Protein AF-A0A935ES33-F1 (afdb_monomer)

Radius of gyration: 15.88 Å; Cα contacts (8 Å, |Δi|>4): 57; chains: 1; bounding box: 35×25×40 Å

Structure (mmCIF, N/CA/C/O backbone):
data_AF-A0A935ES33-F1
#
_entry.id   AF-A0A935ES33-F1
#
loop_
_atom_site.group_PDB
_atom_site.id
_atom_site.type_symbol
_atom_site.label_atom_id
_atom_site.label_alt_id
_atom_site.label_comp_id
_atom_site.label_asym_id
_atom_site.label_entity_id
_atom_site.label_seq_id
_atom_site.pdbx_PDB_ins_code
_atom_site.Cartn_x
_atom_site.Cartn_y
_atom_site.Cartn_z
_atom_site.occupancy
_atom_site.B_iso_or_equiv
_atom_site.auth_seq_id
_atom_site.auth_comp_id
_atom_site.auth_asym_id
_atom_site.auth_atom_id
_atom_site.pdbx_PDB_model_num
ATOM 1 N N . MET A 1 1 ? -0.066 -3.472 13.323 1.00 58.50 1 MET A N 1
ATOM 2 C CA . MET A 1 1 ? -0.941 -2.359 12.892 1.00 58.50 1 MET A CA 1
ATOM 3 C C . MET A 1 1 ? -0.331 -1.625 11.705 1.00 58.50 1 MET A C 1
ATOM 5 O O . MET A 1 1 ? -0.916 -1.712 10.643 1.00 58.50 1 MET A O 1
ATOM 9 N N . HIS A 1 2 ? 0.888 -1.071 11.801 1.00 64.38 2 HIS A N 1
ATOM 10 C CA . HIS A 1 2 ? 1.581 -0.463 10.643 1.00 64.38 2 HIS A CA 1
ATOM 11 C C . HIS A 1 2 ? 1.707 -1.390 9.417 1.00 64.38 2 HIS A C 1
ATOM 13 O O . HIS A 1 2 ? 1.492 -0.958 8.295 1.00 64.38 2 HIS A O 1
ATOM 19 N N . ARG A 1 3 ? 1.934 -2.692 9.642 1.00 63.62 3 ARG A N 1
ATOM 20 C CA . ARG A 1 3 ? 1.974 -3.733 8.597 1.00 63.62 3 ARG A CA 1
ATOM 21 C C . ARG A 1 3 ? 0.708 -3.796 7.724 1.00 63.62 3 ARG A C 1
ATOM 23 O O . ARG A 1 3 ? 0.820 -4.110 6.549 1.00 63.62 3 ARG A O 1
ATOM 30 N N . GLY A 1 4 ? -0.467 -3.490 8.286 1.00 62.59 4 GLY A N 1
ATOM 31 C CA . GLY A 1 4 ? -1.747 -3.513 7.566 1.00 62.59 4 GLY A CA 1
ATOM 32 C C . GLY A 1 4 ? -1.886 -2.386 6.543 1.00 62.59 4 GLY A C 1
ATOM 33 O O . GLY A 1 4 ? -2.542 -2.578 5.534 1.00 62.59 4 GLY A O 1
ATOM 34 N N . ARG A 1 5 ? -1.178 -1.263 6.730 1.00 69.12 5 ARG A N 1
ATOM 35 C CA . ARG A 1 5 ? -1.149 -0.145 5.767 1.00 69.12 5 ARG A CA 1
ATOM 36 C C . ARG A 1 5 ? -0.449 -0.480 4.451 1.00 69.12 5 ARG A C 1
ATOM 38 O O . ARG A 1 5 ? -0.568 0.260 3.485 1.00 69.12 5 ARG A O 1
ATOM 45 N N . HIS A 1 6 ? 0.331 -1.557 4.435 1.00 71.81 6 HIS A N 1
ATOM 46 C CA . HIS A 1 6 ? 0.965 -2.075 3.227 1.00 71.81 6 HIS A CA 1
ATOM 47 C C . HIS A 1 6 ? 0.155 -3.214 2.597 1.00 71.81 6 HIS A C 1
ATOM 49 O O . HIS A 1 6 ? 0.636 -3.830 1.643 1.00 71.81 6 HIS A O 1
ATOM 55 N N . SER A 1 7 ? -1.031 -3.517 3.143 1.00 71.38 7 SER A N 1
ATOM 56 C CA . SER A 1 7 ? -1.901 -4.552 2.604 1.00 71.38 7 SER A CA 1
ATOM 57 C C . SER A 1 7 ? -2.401 -4.135 1.218 1.00 71.38 7 SER A C 1
ATOM 59 O O . SER A 1 7 ? -2.781 -2.979 1.016 1.00 71.38 7 SER A O 1
ATOM 61 N N . PRO A 1 8 ? -2.443 -5.056 0.246 1.00 70.94 8 PRO A N 1
ATOM 62 C CA . PRO A 1 8 ? -3.136 -4.818 -1.012 1.00 70.94 8 PRO A CA 1
ATOM 63 C C . PRO A 1 8 ? -4.658 -4.695 -0.822 1.00 70.94 8 PRO A C 1
ATOM 65 O O . PRO A 1 8 ? -5.344 -4.261 -1.746 1.00 70.94 8 PRO A O 1
ATOM 68 N N . ASP A 1 9 ? -5.193 -5.083 0.343 1.00 74.25 9 ASP A N 1
ATOM 69 C CA . ASP A 1 9 ? -6.613 -4.980 0.666 1.00 74.25 9 ASP A CA 1
ATOM 70 C C . ASP A 1 9 ? -6.961 -3.593 1.236 1.00 74.25 9 ASP A C 1
ATOM 72 O O . ASP A 1 9 ? -6.457 -3.165 2.278 1.00 74.25 9 ASP A O 1
ATOM 76 N N . MET A 1 10 ? -7.842 -2.873 0.539 1.00 72.38 10 MET A N 1
ATOM 77 C CA . MET A 1 10 ? -8.189 -1.474 0.826 1.00 72.38 10 MET A CA 1
ATOM 78 C C . MET A 1 10 ? -8.791 -1.261 2.233 1.00 72.38 10 MET A C 1
ATOM 80 O O . MET A 1 10 ? -8.404 -0.302 2.904 1.00 72.38 10 MET A O 1
ATOM 84 N N . PRO A 1 11 ? -9.703 -2.122 2.732 1.00 72.81 11 PRO A N 1
ATOM 85 C CA . PRO A 1 11 ? -10.238 -2.026 4.088 1.00 72.81 11 PRO A CA 1
ATOM 86 C C . PRO A 1 11 ? -9.173 -2.245 5.167 1.00 72.81 11 PRO A C 1
ATOM 88 O O . PRO A 1 11 ? -9.217 -1.590 6.205 1.00 72.81 11 PRO A O 1
ATOM 91 N N . GLU A 1 12 ? -8.194 -3.125 4.929 1.00 68.38 12 GLU A N 1
ATOM 92 C CA . GLU A 1 12 ? -7.086 -3.342 5.864 1.00 68.38 12 GLU A CA 1
ATOM 93 C C . GLU A 1 12 ? -6.142 -2.134 5.890 1.00 68.38 12 GLU A C 1
ATOM 95 O O . GLU A 1 12 ? -5.751 -1.690 6.975 1.00 68.38 12 GLU A O 1
ATOM 100 N N . THR A 1 13 ? -5.843 -1.564 4.720 1.00 70.69 13 THR A N 1
ATOM 101 C CA . THR A 1 13 ? -5.002 -0.367 4.578 1.00 70.69 13 THR A CA 1
ATOM 102 C C . THR A 1 13 ? -5.622 0.875 5.213 1.00 70.69 13 THR A C 1
ATOM 104 O O . THR A 1 13 ? -4.903 1.663 5.824 1.00 70.69 13 THR A O 1
ATOM 107 N N . ASN A 1 14 ? -6.948 1.011 5.148 1.00 70.62 14 ASN A N 1
ATOM 108 C CA . ASN A 1 14 ? -7.705 2.123 5.734 1.00 70.62 14 ASN A CA 1
ATOM 109 C C . ASN A 1 14 ? -8.118 1.879 7.202 1.00 70.62 14 ASN A C 1
ATOM 111 O O . ASN A 1 14 ? -9.065 2.493 7.697 1.00 70.62 14 ASN A O 1
ATOM 115 N N . SER A 1 15 ? -7.451 0.957 7.902 1.00 67.75 15 SER A N 1
ATOM 116 C CA . SER A 1 15 ? -7.755 0.607 9.292 1.00 67.75 15 SER A CA 1
ATOM 117 C C . SER A 1 15 ? -6.540 0.769 10.204 1.00 67.75 15 SER A C 1
ATOM 119 O O . SER A 1 15 ? -5.390 0.712 9.772 1.00 67.75 15 SER A O 1
ATOM 121 N N . ASN A 1 16 ? -6.787 0.898 11.513 1.00 69.50 16 ASN A N 1
ATOM 122 C CA . ASN A 1 16 ? -5.740 0.888 12.541 1.00 69.50 16 ASN A CA 1
ATOM 123 C C . ASN A 1 16 ? -4.621 1.942 12.337 1.00 69.50 16 ASN A C 1
ATOM 125 O O . ASN A 1 16 ? -3.450 1.674 12.626 1.00 69.50 16 ASN A O 1
ATOM 129 N N . ASP A 1 17 ? -4.964 3.144 11.856 1.00 65.19 17 ASP A N 1
ATOM 130 C CA . ASP A 1 17 ? -3.998 4.222 11.608 1.00 65.19 17 ASP A CA 1
ATOM 131 C C . ASP A 1 17 ? -3.272 4.728 12.865 1.00 65.19 17 ASP A C 1
ATOM 133 O O . ASP A 1 17 ? -2.118 5.157 12.760 1.00 65.19 17 ASP A O 1
ATOM 137 N N . ALA A 1 18 ? -3.881 4.665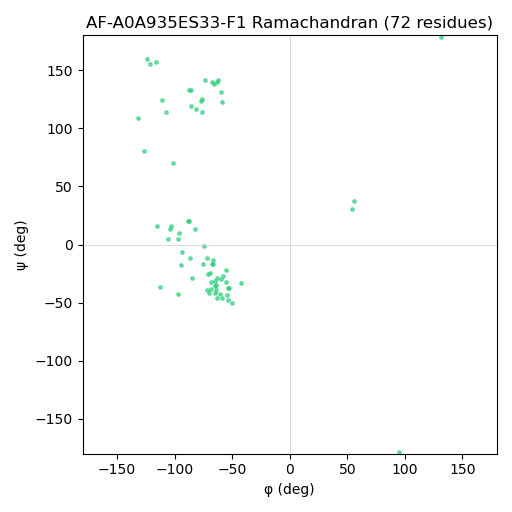 14.054 1.00 59.47 18 ALA A N 1
ATOM 138 C CA . ALA A 1 18 ? -3.198 5.060 15.284 1.00 59.47 18 ALA A CA 1
ATOM 139 C C . ALA A 1 18 ? -2.210 3.974 15.725 1.00 59.47 18 ALA A C 1
ATOM 141 O O . ALA A 1 18 ? -2.579 2.875 16.135 1.00 59.47 18 ALA A O 1
ATOM 142 N N . PHE A 1 19 ? -0.929 4.326 15.678 1.00 57.62 19 PHE A N 1
ATOM 143 C CA . PHE A 1 19 ? 0.187 3.429 15.962 1.00 57.62 19 PHE A CA 1
ATOM 144 C C . PHE A 1 19 ? 0.298 3.028 17.447 1.00 57.62 19 PHE A C 1
ATOM 146 O O . PHE A 1 19 ? 0.856 1.978 17.751 1.00 57.62 19 PHE A O 1
ATOM 153 N N . VAL A 1 20 ? -0.237 3.844 18.367 1.00 61.56 20 VAL A N 1
ATOM 154 C CA . VAL A 1 20 ? 0.012 3.713 19.819 1.00 61.56 20 VAL A CA 1
ATOM 155 C C . VAL A 1 20 ? -1.236 3.307 20.615 1.00 61.56 20 VAL A C 1
ATOM 157 O O . VAL A 1 20 ? -1.130 2.518 21.548 1.00 61.56 20 VAL A O 1
ATOM 160 N N . PHE A 1 21 ? -2.431 3.782 20.245 1.00 64.44 21 PHE A N 1
ATOM 161 C CA . PHE A 1 21 ? -3.659 3.531 21.011 1.00 64.44 21 PHE A CA 1
ATOM 162 C C . PHE A 1 21 ? -4.810 3.055 20.121 1.00 64.44 21 PHE A C 1
ATOM 164 O O . PHE A 1 21 ? -5.425 3.831 19.395 1.00 64.44 21 PHE A O 1
ATOM 171 N N . SER A 1 22 ? -5.165 1.773 20.248 1.00 68.06 22 SER A N 1
ATOM 172 C CA . SER A 1 22 ? -6.323 1.164 19.567 1.00 68.06 22 SER A CA 1
ATOM 173 C C . SER A 1 22 ? -7.684 1.560 20.164 1.00 68.06 22 SER A C 1
ATOM 175 O O . SER A 1 22 ? -8.726 1.144 19.658 1.00 68.06 22 SER A O 1
ATOM 177 N N . PHE A 1 23 ? -7.683 2.368 21.231 1.00 73.38 23 PHE A N 1
ATOM 178 C CA . PHE A 1 23 ? -8.873 2.787 21.973 1.00 73.38 23 PHE A CA 1
ATOM 179 C C . PHE A 1 23 ? -9.941 3.411 21.064 1.00 73.38 23 PHE A C 1
ATOM 181 O O . PHE A 1 23 ? -11.094 2.983 21.087 1.00 73.38 23 PHE A O 1
ATOM 188 N N . TRP A 1 24 ? -9.543 4.345 20.198 1.00 71.75 24 TRP A N 1
ATOM 189 C CA . TRP A 1 24 ? -10.463 5.036 19.293 1.00 71.75 24 TRP A CA 1
ATOM 190 C C . TRP A 1 24 ? -11.110 4.086 18.274 1.00 71.75 24 TRP A C 1
ATOM 192 O O . TRP A 1 24 ? -12.313 4.159 18.045 1.00 71.75 24 TRP A O 1
ATOM 202 N N . TYR A 1 25 ? -10.364 3.115 17.743 1.00 67.56 25 TYR A N 1
ATOM 203 C CA . TYR A 1 25 ? -10.903 2.119 16.805 1.00 67.56 25 TYR A CA 1
ATOM 204 C C . TYR A 1 25 ? -11.894 1.160 17.460 1.00 67.56 25 TYR A C 1
ATOM 206 O O . TYR A 1 25 ? -12.842 0.711 16.822 1.00 67.56 25 TYR A O 1
ATOM 214 N N . ARG A 1 26 ? -11.699 0.841 18.744 1.00 75.56 26 ARG A N 1
ATOM 215 C CA . ARG A 1 26 ? -12.655 0.025 19.503 1.00 75.56 26 ARG A CA 1
ATOM 216 C C . ARG A 1 26 ? -13.928 0.809 19.816 1.00 75.56 26 ARG A C 1
ATOM 218 O O . ARG A 1 26 ? -15.012 0.247 19.696 1.00 75.56 26 ARG A O 1
ATOM 225 N N . LEU A 1 27 ? -13.799 2.096 20.150 1.00 81.00 27 LEU A N 1
ATOM 226 C CA . LEU A 1 27 ? -14.932 2.980 20.428 1.00 81.00 27 LEU A CA 1
ATOM 227 C C . LEU A 1 27 ? -15.809 3.204 19.185 1.00 81.00 27 LEU A C 1
ATOM 229 O O . LEU A 1 27 ? -17.030 3.140 19.279 1.00 81.00 27 LEU A O 1
ATOM 233 N N . PHE A 1 28 ? -15.190 3.388 18.016 1.00 80.88 28 PHE A N 1
ATOM 234 C CA . PHE A 1 28 ? -15.890 3.616 16.746 1.00 80.88 28 PHE A CA 1
ATOM 235 C C . PHE A 1 28 ? -16.079 2.347 15.893 1.00 80.88 28 PHE A C 1
ATOM 237 O O . PHE A 1 28 ? -16.509 2.442 14.748 1.00 80.88 28 PHE A O 1
ATOM 244 N N . ARG A 1 29 ? -15.790 1.154 16.439 1.00 72.75 29 ARG A N 1
ATOM 245 C CA . ARG A 1 29 ? -15.919 -0.159 15.765 1.00 72.75 29 ARG A CA 1
ATOM 246 C C . ARG A 1 29 ? -15.180 -0.2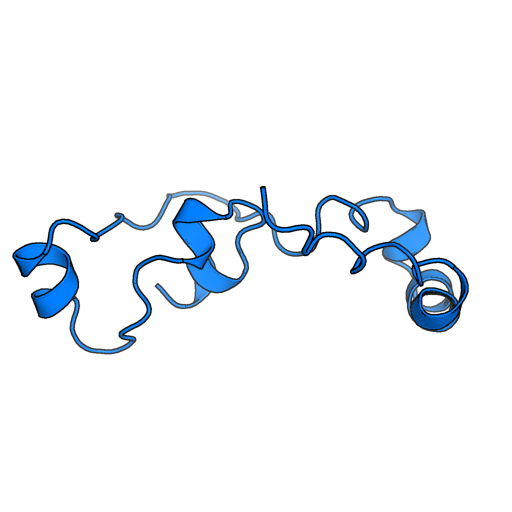92 14.420 1.00 72.75 29 ARG A C 1
ATOM 248 O O . ARG A 1 29 ? -15.582 -1.075 13.569 1.00 72.75 29 ARG A O 1
ATOM 255 N N . THR A 1 30 ? -14.066 0.408 14.248 1.00 69.75 30 THR A N 1
ATOM 256 C CA . THR A 1 30 ? -13.184 0.328 13.065 1.00 69.75 30 THR A CA 1
ATOM 257 C C . THR A 1 30 ? -11.906 -0.476 13.334 1.00 69.75 30 THR A C 1
ATOM 259 O O . THR A 1 30 ? -10.937 -0.418 12.578 1.00 69.75 30 THR A O 1
ATOM 262 N N . TYR A 1 31 ? -11.871 -1.217 14.444 1.00 73.44 31 TYR A N 1
ATOM 263 C CA . TYR A 1 31 ? -10.738 -2.055 14.823 1.00 73.44 31 TYR A CA 1
ATOM 264 C C . TYR A 1 31 ? -10.702 -3.350 14.007 1.00 73.44 31 TYR A C 1
ATOM 266 O O . TYR A 1 31 ? -11.626 -4.157 14.087 1.00 73.44 31 TYR A O 1
ATOM 274 N N . HIS A 1 32 ? -9.586 -3.589 13.318 1.00 72.00 32 HIS A N 1
ATOM 275 C CA . HIS A 1 32 ? -9.300 -4.866 12.666 1.00 72.00 32 HIS A CA 1
ATOM 276 C C . HIS A 1 32 ? -8.158 -5.585 13.387 1.00 72.00 32 HIS A C 1
ATOM 278 O O . HIS A 1 32 ? -7.065 -5.034 13.549 1.00 72.00 32 HIS A O 1
ATOM 284 N N . ALA A 1 33 ? -8.403 -6.824 13.822 1.00 71.75 33 ALA A N 1
ATOM 285 C CA . ALA A 1 33 ? -7.361 -7.657 14.411 1.00 71.75 33 ALA A CA 1
ATOM 286 C C . ALA A 1 33 ? -6.264 -7.952 13.366 1.00 71.75 33 ALA A C 1
ATOM 288 O O . ALA A 1 33 ? -6.589 -8.192 12.201 1.00 71.75 33 ALA A O 1
ATOM 289 N N . PRO A 1 34 ? -4.971 -7.946 13.743 1.00 69.44 34 PRO A N 1
ATOM 290 C CA . PRO A 1 34 ? -3.901 -8.299 12.817 1.00 69.44 34 PRO A CA 1
ATOM 291 C C . PRO A 1 34 ? -4.090 -9.729 12.303 1.00 69.44 34 PRO A C 1
ATOM 293 O O . PRO A 1 34 ? -4.277 -10.646 13.104 1.00 69.44 34 PRO A O 1
ATOM 296 N N . ARG A 1 35 ? -3.998 -9.936 10.986 1.00 68.44 35 ARG A N 1
ATOM 297 C CA . ARG A 1 35 ? -3.984 -11.290 10.418 1.00 68.44 35 ARG A CA 1
ATOM 298 C C . ARG A 1 35 ? -2.706 -12.022 10.810 1.00 68.44 35 ARG A C 1
ATOM 300 O O . ARG A 1 35 ? -1.617 -11.444 10.825 1.00 68.44 35 ARG A O 1
ATOM 307 N N . THR A 1 36 ? -2.860 -13.302 11.124 1.00 67.12 36 THR A N 1
ATOM 308 C CA . THR A 1 36 ? -1.759 -14.243 11.313 1.00 67.12 36 THR A CA 1
ATOM 309 C C . THR A 1 36 ? -1.360 -14.813 9.953 1.00 67.12 36 THR A C 1
ATOM 311 O O . THR A 1 36 ? -2.219 -15.177 9.153 1.00 67.12 36 THR A O 1
ATOM 314 N N . GLY A 1 37 ? -0.058 -14.848 9.666 1.00 72.12 37 GLY A N 1
ATOM 315 C CA . GLY A 1 37 ? 0.477 -15.332 8.392 1.00 72.12 37 GLY A CA 1
ATOM 316 C C . GLY A 1 37 ? 1.494 -14.390 7.753 1.00 72.12 37 GLY A C 1
ATOM 317 O O . GLY A 1 37 ? 1.827 -13.323 8.287 1.00 72.12 37 GLY A O 1
ATOM 318 N N . GLU A 1 38 ? 2.011 -14.826 6.610 1.00 70.06 38 GLU A N 1
ATOM 319 C CA . GLU A 1 38 ? 2.949 -14.061 5.803 1.00 70.06 38 GLU A CA 1
ATOM 320 C C . GLU A 1 38 ? 2.158 -13.048 4.962 1.00 70.06 38 GLU A C 1
ATOM 322 O O . GLU A 1 38 ? 1.282 -13.430 4.188 1.00 70.06 38 GLU A O 1
ATOM 327 N N . PRO A 1 39 ? 2.356 -11.743 5.175 1.00 65.06 39 PRO A N 1
ATOM 328 C CA . PRO A 1 39 ? 1.612 -10.718 4.471 1.00 65.06 39 PRO A CA 1
ATOM 329 C C . PRO A 1 39 ? 2.097 -10.617 3.032 1.00 65.06 39 PRO A C 1
ATOM 331 O O . PRO A 1 39 ? 3.294 -10.650 2.741 1.00 65.06 39 PRO A O 1
ATOM 334 N N . VAL A 1 40 ? 1.141 -10.396 2.147 1.00 70.81 40 VAL A N 1
ATOM 335 C CA . VAL A 1 40 ? 1.419 -9.931 0.798 1.00 70.81 40 VAL A CA 1
ATOM 336 C C . VAL A 1 40 ? 1.467 -8.410 0.854 1.00 70.81 40 VAL A C 1
ATOM 338 O O . VAL A 1 40 ? 0.609 -7.787 1.477 1.00 70.81 40 VAL A O 1
ATOM 341 N N . PHE A 1 41 ? 2.490 -7.818 0.248 1.00 70.56 41 PHE A N 1
ATOM 342 C CA . PHE A 1 41 ? 2.690 -6.373 0.222 1.00 70.56 41 PHE A CA 1
ATOM 343 C C . PHE A 1 41 ? 2.733 -5.854 -1.211 1.00 70.56 41 PHE A C 1
ATOM 345 O O . PHE A 1 41 ? 3.137 -6.566 -2.131 1.00 70.56 41 PHE A O 1
ATOM 352 N N . GLY A 1 42 ? 2.407 -4.573 -1.365 1.00 74.88 42 GLY A N 1
ATOM 353 C CA . GLY A 1 42 ? 2.551 -3.852 -2.626 1.00 74.88 42 GLY A CA 1
ATOM 354 C C . GLY A 1 42 ? 1.277 -3.823 -3.467 1.00 74.88 42 GLY A C 1
ATOM 355 O O . GLY A 1 42 ? 0.219 -4.299 -3.071 1.00 74.88 42 GLY A O 1
ATOM 356 N N . LEU A 1 43 ? 1.382 -3.198 -4.637 1.00 78.38 43 LEU A N 1
ATOM 357 C CA . LEU A 1 43 ? 0.277 -3.059 -5.581 1.00 78.38 43 LEU A CA 1
ATOM 358 C C . LEU A 1 43 ? 0.052 -4.381 -6.320 1.00 78.38 43 LEU A C 1
ATOM 360 O O . LEU A 1 43 ? 0.965 -4.869 -6.986 1.00 78.38 43 LEU A O 1
ATOM 364 N N . ASN A 1 44 ? -1.177 -4.908 -6.290 1.00 79.19 44 ASN A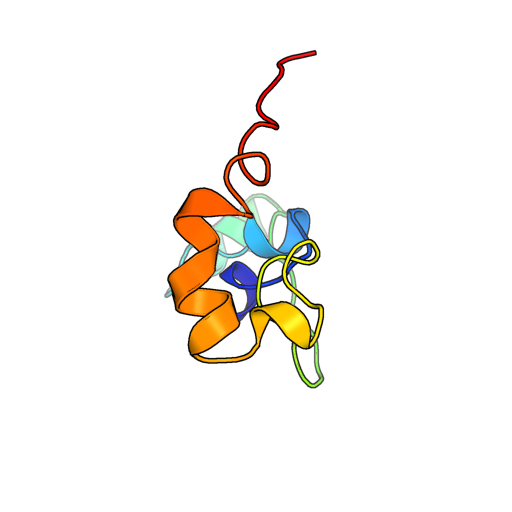 N 1
ATOM 365 C CA . ASN A 1 44 ? -1.555 -6.107 -7.055 1.00 79.19 44 ASN A CA 1
ATOM 366 C C . ASN A 1 44 ? -1.204 -5.974 -8.548 1.00 79.19 44 ASN A C 1
ATOM 368 O O . ASN A 1 44 ? -0.740 -6.918 -9.178 1.00 79.19 44 ASN A O 1
ATOM 372 N N . THR A 1 45 ? -1.362 -4.773 -9.103 1.00 80.25 45 THR A N 1
ATOM 373 C CA . THR A 1 45 ? -1.054 -4.437 -10.502 1.00 80.25 45 THR A CA 1
ATOM 374 C C . THR A 1 45 ? 0.434 -4.502 -10.855 1.00 80.25 45 THR A C 1
ATOM 376 O O . THR A 1 45 ? 0.776 -4.559 -12.034 1.00 80.25 45 THR A O 1
ATOM 379 N N . LEU A 1 46 ? 1.317 -4.509 -9.856 1.00 83.06 46 LEU A N 1
ATOM 380 C CA . LEU A 1 46 ? 2.769 -4.597 -10.011 1.00 83.06 46 LEU A CA 1
ATOM 381 C C . LEU A 1 46 ? 3.337 -5.896 -9.421 1.00 83.06 46 LEU A C 1
ATOM 383 O O . LEU A 1 46 ? 4.541 -5.999 -9.208 1.00 83.06 46 LEU A O 1
ATOM 387 N N . HIS A 1 47 ? 2.497 -6.896 -9.146 1.00 84.50 47 HIS A N 1
ATOM 388 C CA . HIS A 1 47 ? 2.938 -8.129 -8.491 1.00 84.50 47 HIS A CA 1
ATOM 389 C C . HIS A 1 47 ? 3.713 -9.084 -9.423 1.00 84.50 47 HIS A C 1
ATOM 391 O O . HIS A 1 47 ? 4.419 -9.969 -8.949 1.00 84.50 47 HIS A O 1
ATOM 397 N N . ASP A 1 48 ? 3.621 -8.901 -10.746 1.00 85.25 48 ASP A N 1
ATOM 398 C CA . ASP A 1 48 ? 4.326 -9.737 -11.726 1.00 85.25 48 ASP A CA 1
ATOM 399 C C . ASP A 1 48 ? 5.855 -9.636 -11.573 1.00 85.25 48 ASP A C 1
ATOM 401 O O . ASP A 1 48 ? 6.410 -8.551 -11.379 1.00 85.25 48 ASP A O 1
ATOM 405 N N . SER A 1 49 ? 6.538 -10.769 -11.743 1.00 85.00 49 SER A N 1
ATOM 406 C CA . SER A 1 49 ? 7.995 -10.903 -11.850 1.00 85.00 49 SER A CA 1
ATOM 407 C C . SER A 1 49 ? 8.678 -9.843 -12.730 1.00 85.00 49 SER A C 1
ATOM 409 O O . SER A 1 49 ? 9.780 -9.395 -12.409 1.00 85.00 49 SER A O 1
ATOM 411 N N . ALA A 1 50 ? 8.016 -9.375 -13.794 1.00 85.88 50 ALA A N 1
ATOM 412 C CA . ALA A 1 50 ? 8.523 -8.315 -14.662 1.00 85.88 50 ALA A CA 1
ATOM 413 C C . ALA A 1 50 ? 8.784 -6.995 -13.910 1.00 85.88 50 ALA A C 1
ATOM 415 O O . ALA A 1 50 ? 9.687 -6.245 -14.284 1.00 85.88 50 ALA A O 1
ATOM 416 N N . TRP A 1 51 ? 8.026 -6.722 -12.844 1.00 87.19 51 TRP A N 1
ATOM 417 C CA . TRP A 1 51 ? 8.129 -5.522 -12.007 1.00 87.19 51 TRP A CA 1
ATOM 418 C C . TRP A 1 51 ? 9.016 -5.709 -10.775 1.00 87.19 51 TRP A C 1
ATOM 420 O O . TRP A 1 51 ? 9.493 -4.725 -10.221 1.00 87.19 51 TRP A O 1
ATOM 430 N N . GLN A 1 52 ? 9.290 -6.955 -10.383 1.00 89.88 52 GLN A N 1
ATOM 431 C CA . GLN A 1 52 ? 10.102 -7.303 -9.208 1.00 89.88 52 GLN A CA 1
ATOM 432 C C . GLN A 1 52 ? 11.608 -7.378 -9.519 1.00 89.88 52 GLN A C 1
ATOM 434 O O . GLN A 1 52 ? 12.385 -7.994 -8.793 1.00 89.88 52 GLN A O 1
ATOM 439 N N . SER A 1 53 ? 12.034 -6.747 -10.615 1.00 90.50 53 SER A N 1
ATOM 440 C CA . SER A 1 53 ? 13.433 -6.641 -11.027 1.00 90.50 53 SER A CA 1
ATOM 441 C C . SER A 1 53 ? 13.891 -5.185 -11.013 1.00 90.50 53 SER A C 1
ATOM 443 O O . SER A 1 53 ? 13.083 -4.267 -11.158 1.00 90.50 53 SER A O 1
ATOM 445 N N . VAL A 1 54 ? 15.204 -4.959 -10.907 1.00 91.19 54 VAL A N 1
ATOM 446 C CA . VAL A 1 54 ? 15.795 -3.607 -10.978 1.00 91.19 54 VAL A CA 1
ATOM 447 C C . VAL A 1 54 ? 15.364 -2.887 -12.259 1.00 91.19 54 VAL A C 1
ATOM 449 O O . VAL A 1 54 ? 14.962 -1.728 -12.221 1.00 91.19 54 VAL A O 1
ATOM 452 N N . TRP A 1 55 ? 15.369 -3.589 -13.393 1.00 91.00 55 TRP A N 1
ATOM 453 C CA . TRP A 1 55 ? 14.937 -3.028 -14.672 1.00 91.00 55 TRP A CA 1
ATOM 454 C C . TRP A 1 55 ? 13.434 -2.752 -14.726 1.00 91.00 55 TRP A C 1
ATOM 456 O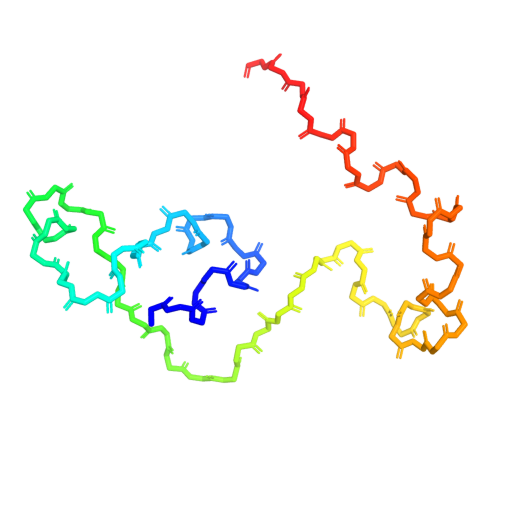 O . TRP A 1 55 ? 13.022 -1.729 -15.269 1.00 91.00 55 TRP 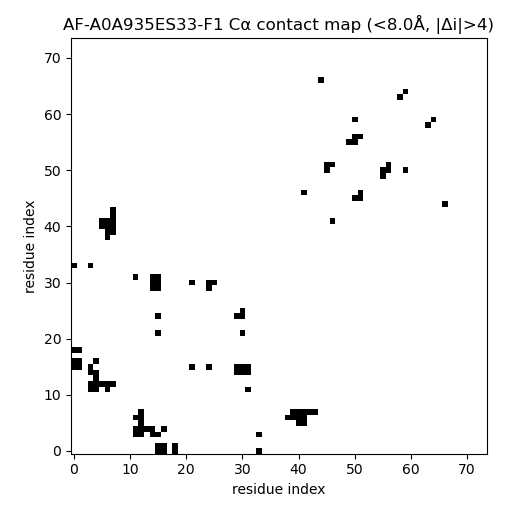A O 1
ATOM 466 N N . GLY A 1 56 ? 12.620 -3.627 -14.133 1.00 88.38 56 GLY A N 1
ATOM 467 C CA . GLY A 1 56 ? 11.182 -3.418 -13.974 1.00 88.38 56 GLY A CA 1
ATOM 468 C C . GLY A 1 56 ? 10.867 -2.152 -13.182 1.00 88.38 56 G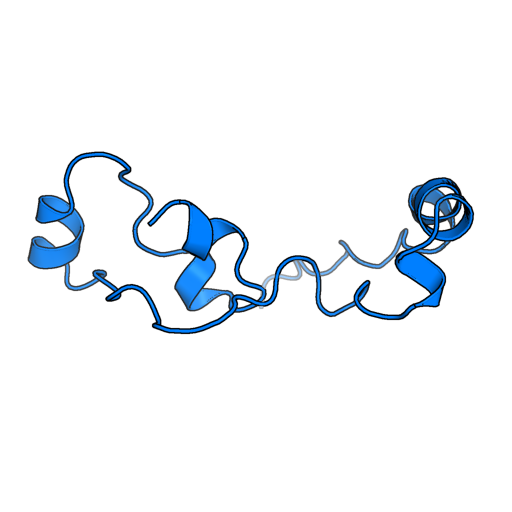LY A C 1
ATOM 469 O O . GLY A 1 56 ? 10.065 -1.332 -13.629 1.00 88.38 56 GLY A O 1
ATOM 470 N N . LEU A 1 57 ? 11.562 -1.953 -12.059 1.00 88.50 57 LEU A N 1
ATOM 471 C CA . LEU A 1 57 ? 11.455 -0.764 -11.211 1.00 88.50 57 LEU A CA 1
ATOM 472 C C . LEU A 1 57 ? 11.888 0.510 -11.945 1.00 88.50 57 LEU A C 1
ATOM 474 O O . LEU A 1 57 ? 11.169 1.506 -11.920 1.00 88.50 57 LEU A O 1
ATOM 478 N N . LEU A 1 58 ? 13.021 0.476 -12.652 1.00 92.25 58 LEU A N 1
ATOM 479 C CA . LEU A 1 58 ? 13.502 1.624 -13.430 1.00 92.25 58 LEU A CA 1
ATOM 480 C C . LEU A 1 58 ? 12.567 1.978 -14.597 1.00 92.25 58 LEU A C 1
ATOM 482 O O . LEU A 1 58 ? 12.438 3.148 -14.953 1.00 92.25 58 LEU A O 1
ATOM 486 N N . ALA A 1 59 ? 11.885 0.990 -15.177 1.00 89.81 59 ALA A N 1
ATOM 487 C CA . ALA A 1 59 ? 10.932 1.202 -16.262 1.00 89.81 59 ALA A CA 1
ATOM 488 C C . ALA A 1 59 ? 9.506 1.546 -15.781 1.00 89.81 59 ALA A C 1
ATOM 490 O O . ALA A 1 59 ? 8.682 1.982 -16.594 1.00 89.81 59 ALA A O 1
ATOM 491 N N . ALA A 1 60 ? 9.205 1.383 -14.486 1.00 86.62 60 ALA A N 1
ATOM 492 C CA . ALA A 1 60 ? 7.912 1.689 -13.869 1.00 86.62 60 ALA A CA 1
ATOM 493 C C . ALA A 1 60 ? 7.363 3.087 -14.196 1.00 86.62 60 ALA A C 1
ATOM 495 O O . ALA A 1 60 ? 6.233 3.152 -14.681 1.00 86.62 60 ALA A O 1
ATOM 496 N N . PRO A 1 61 ? 8.108 4.200 -14.060 1.00 83.81 61 PRO A N 1
ATOM 497 C CA . PRO A 1 61 ? 7.556 5.529 -14.345 1.00 83.81 61 PRO A CA 1
ATOM 498 C C . PRO A 1 61 ? 7.011 5.693 -15.777 1.00 83.81 61 PRO A C 1
ATOM 500 O O . PRO A 1 61 ? 6.091 6.475 -15.997 1.00 83.81 61 PRO A O 1
ATOM 503 N N . VAL A 1 62 ? 7.523 4.933 -16.752 1.00 88.88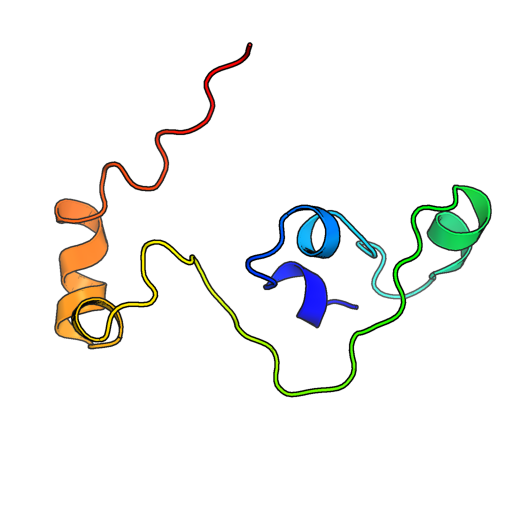 62 VAL A N 1
ATOM 504 C CA . VAL A 1 62 ? 7.095 5.015 -18.161 1.00 88.88 62 VAL A CA 1
ATOM 505 C C . VAL A 1 62 ? 6.054 3.944 -18.507 1.00 88.88 62 VAL A C 1
ATOM 507 O O . VAL A 1 62 ? 5.065 4.217 -19.198 1.00 88.88 62 VAL A O 1
ATOM 510 N N . ARG A 1 63 ? 6.265 2.711 -18.033 1.00 84.56 63 ARG A N 1
ATOM 511 C CA . ARG A 1 63 ? 5.430 1.546 -18.369 1.00 84.56 63 ARG A CA 1
ATOM 512 C C . ARG A 1 63 ? 4.188 1.422 -17.484 1.00 84.56 63 ARG A C 1
ATOM 514 O O . ARG A 1 63 ? 3.177 0.918 -17.954 1.00 84.56 63 ARG A O 1
ATOM 521 N N . ALA A 1 64 ? 4.238 1.905 -16.243 1.00 81.94 64 ALA A N 1
ATOM 522 C CA . ALA A 1 64 ? 3.153 1.839 -15.260 1.00 81.94 64 ALA A CA 1
ATOM 523 C C . ALA A 1 64 ? 2.394 3.170 -15.090 1.00 81.94 64 ALA A C 1
ATOM 525 O O . ALA A 1 64 ? 1.640 3.342 -14.135 1.00 81.94 64 ALA A O 1
ATOM 526 N N . ARG A 1 65 ? 2.537 4.115 -16.028 1.00 77.62 65 ARG A N 1
ATOM 527 C CA . ARG A 1 65 ? 1.936 5.463 -15.955 1.00 77.62 65 ARG A CA 1
ATOM 528 C C . ARG A 1 65 ? 0.411 5.502 -15.761 1.00 77.62 65 ARG A C 1
ATOM 530 O O . ARG A 1 65 ? -0.116 6.499 -15.287 1.00 77.62 65 ARG A O 1
ATOM 537 N N . HIS A 1 66 ? -0.298 4.429 -16.117 1.00 71.88 66 HIS A N 1
ATOM 538 C CA . H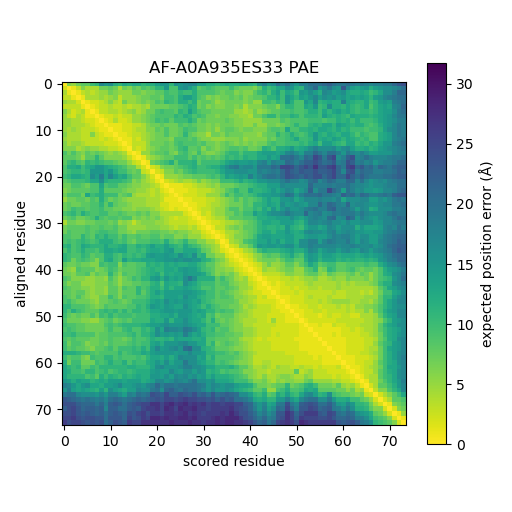IS A 1 66 ? -1.756 4.326 -15.976 1.00 71.88 66 HIS A CA 1
ATOM 539 C C . HIS A 1 66 ? -2.209 3.674 -14.659 1.00 71.88 66 HIS A C 1
ATOM 541 O O . HIS A 1 66 ? -3.400 3.672 -14.363 1.00 71.88 66 HIS A O 1
ATOM 547 N N . ILE A 1 67 ? -1.284 3.153 -13.844 1.00 71.00 67 ILE A N 1
ATOM 548 C CA . ILE A 1 67 ? -1.608 2.376 -12.634 1.00 71.00 67 ILE A CA 1
ATOM 549 C C . ILE A 1 67 ? -2.177 3.261 -11.500 1.00 71.00 67 ILE A C 1
ATOM 551 O O . ILE A 1 67 ? -2.772 2.745 -10.561 1.00 71.00 67 ILE A O 1
ATOM 555 N N . GLY A 1 68 ? -2.092 4.592 -11.619 1.00 58.62 68 GLY A N 1
ATOM 556 C CA . GLY A 1 68 ? -2.672 5.558 -10.673 1.00 58.62 68 GLY A CA 1
ATOM 557 C C . GLY A 1 68 ? -3.933 6.299 -11.145 1.00 58.62 68 GLY A C 1
ATOM 558 O O . GLY A 1 68 ? -4.394 7.187 -10.437 1.00 58.62 68 GLY A O 1
ATOM 559 N N . ALA A 1 69 ? -4.498 5.986 -12.318 1.00 53.94 69 ALA A N 1
ATOM 560 C CA . ALA A 1 69 ? -5.601 6.765 -12.907 1.00 53.94 69 ALA A CA 1
ATOM 561 C C . ALA A 1 69 ? -7.011 6.425 -12.366 1.00 53.94 69 ALA A C 1
ATOM 563 O O . ALA A 1 69 ? -8.008 6.842 -12.951 1.00 53.94 69 ALA A O 1
ATOM 564 N N . PHE A 1 70 ? -7.119 5.693 -11.254 1.00 48.41 70 PHE A N 1
ATOM 565 C CA . PHE A 1 70 ? -8.400 5.357 -10.622 1.00 48.41 70 PHE A CA 1
ATOM 566 C C . PHE A 1 70 ? -8.682 6.249 -9.410 1.00 48.41 70 PHE A C 1
ATOM 568 O O . PHE A 1 70 ? -8.692 5.810 -8.267 1.00 48.41 70 PHE A O 1
ATOM 575 N N . TRP A 1 71 ? -8.962 7.516 -9.700 1.00 40.38 71 TRP A N 1
ATOM 576 C CA . TRP A 1 71 ? -9.887 8.322 -8.907 1.00 40.38 71 TRP A CA 1
ATOM 577 C C . TRP A 1 71 ? -10.910 8.897 -9.883 1.00 40.38 71 TRP A C 1
ATOM 579 O O . TRP A 1 71 ? -10.780 10.024 -10.350 1.00 40.38 71 TRP A O 1
ATOM 589 N N . SER A 1 72 ? -11.900 8.085 -10.255 1.00 33.22 72 SER A N 1
ATOM 590 C CA . SER A 1 72 ? -13.131 8.599 -10.846 1.00 33.22 72 SER A CA 1
ATOM 591 C C . SER A 1 72 ? -14.217 8.442 -9.798 1.00 33.22 72 SER A C 1
ATOM 593 O O . SER A 1 72 ? -14.525 7.334 -9.364 1.00 33.22 72 SER A O 1
ATOM 595 N N . VAL A 1 73 ? -14.697 9.589 -9.334 1.00 43.59 73 VAL A N 1
ATOM 596 C CA . VAL A 1 73 ? -15.888 9.736 -8.509 1.00 43.59 73 VAL A CA 1
ATOM 597 C C . VAL A 1 73 ? -17.071 9.170 -9.294 1.00 43.59 73 VAL A C 1
ATOM 599 O O . VAL A 1 73 ? -17.343 9.645 -10.397 1.00 43.59 73 VAL A O 1
ATOM 602 N N . ALA A 1 74 ? -17.759 8.187 -8.721 1.00 39.94 74 ALA A N 1
ATOM 603 C CA . ALA A 1 74 ? -19.143 7.843 -9.031 1.00 39.94 74 ALA A CA 1
ATOM 604 C C . ALA A 1 74 ? -19.798 7.285 -7.765 1.00 39.94 74 ALA A C 1
ATOM 606 O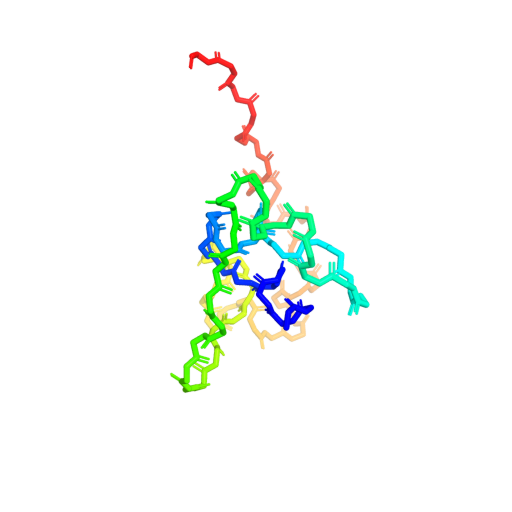 O . ALA A 1 74 ? -19.189 6.380 -7.150 1.00 39.94 74 ALA A O 1
#

Solvent-accessible surface area (backbone atoms only — not comparable to full-atom values): 4844 Å² total; per-residue (Å²): 92,74,73,33,54,43,34,64,49,67,73,48,33,76,28,51,82,59,87,86,57,65,61,62,30,60,75,71,71,51,62,69,80,81,81,86,75,86,80,68,69,53,57,76,93,54,65,50,72,70,42,77,35,74,67,25,53,72,42,32,79,74,75,47,65,68,77,74,72,84,80,74,92,126

Secondary structure (DSSP, 8-state):
-GGGGG-SSHHHHTS---SS-THHHHHTT---PPPPSPPP-S-GGG-STTTSSHHHHHHHHHHSTTTT------

pLDDT: mean 72.27, std 12.49, range [33.22, 92.25]

Foldseek 3Di:
DVLQCQALDPLSVVADPDPPDCPVCVVVVSDDDDDPDDGDGDHPVQPDPCCVDPVNVVCCVPPVVCVPVPPDDD

Mean predicted aligned error: 10.57 Å

Sequence (74 aa):
MHRGRHSPDMPETNSNDAFVFSFWYRLFRTYHAPRTGEPVFGLNTLHDSAWQSVWGLLAAPVRARHIGAFWSVA